Protein AF-A0A9X2JZD8-F1 (afdb_monomer)

Secondary structure (DSSP, 8-state):
-PPPPSS-HHHHHHHHHHHHHHHHHTTS-TTHHHHHHHHTT--HHHHHH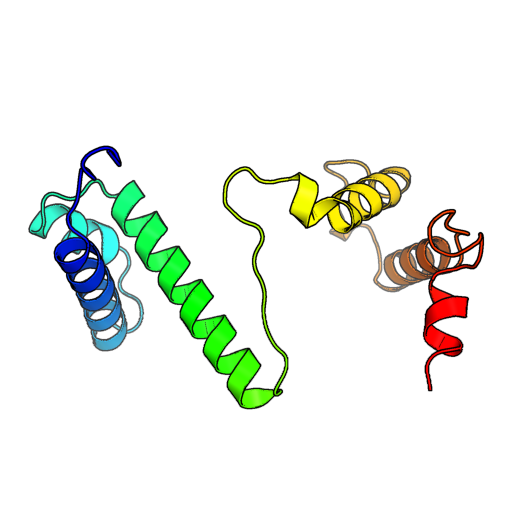HHHHHHHHHHHHHHHHHH------PPTT-GGGGHHHHHHHHHHTTTS-TT--GGGS-HHHHHHHHHHHHSS--GGGTT--HHHHHHT--

Foldseek 3Di:
DDD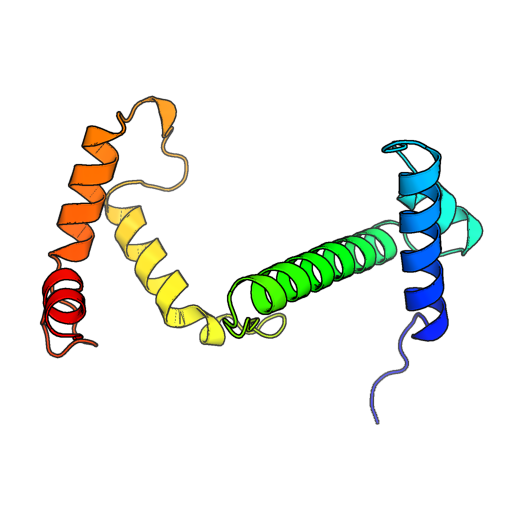DDPDDPVLLVVLLVQLVVVCVVPVHDDCSLVVSCVVSVHDSVVNVVSNVVVVVVVVQVVVCVVPVDDDDDDDPPRCVVVVVVVVLVVLVCVVQPPPRDCVPDDPVNVVVVVVVQQCAQDVVVVRGGVVVVVVPPD

Nearest PDB structures (foldseek):
  2rn7-assembly1_A  TM=6.924E-01  e=1.225E-03  Shigella flexneri
  6fqp-assembly1_A  TM=5.747E-01  e=9.104E-01  Homo sapiens
  5zjt-assembly1_B  TM=6.035E-01  e=1.588E+00  Drosophila melanogaster
  5zjs-assembly1_B  TM=5.618E-01  e=2.162E+00  Drosophila melanogaster
  2dmn-assembly1_A  TM=4.202E-01  e=2.447E+00  Homo sapiens

Structure (mmCIF, N/CA/C/O backbone):
data_AF-A0A9X2JZD8-F1
#
_entry.id   AF-A0A9X2JZD8-F1
#
loop_
_atom_site.group_PDB
_atom_site.id
_atom_site.type_symbol
_atom_site.label_atom_id
_atom_site.label_alt_id
_atom_site.label_comp_id
_atom_site.label_asym_id
_atom_site.label_entity_id
_atom_site.label_seq_id
_atom_site.pdbx_PDB_ins_code
_atom_site.Cartn_x
_atom_site.Cartn_y
_atom_site.Cartn_z
_atom_site.occupancy
_atom_site.B_iso_or_equiv
_atom_site.auth_seq_id
_atom_site.auth_comp_id
_atom_site.auth_asym_id
_atom_site.auth_atom_id
_atom_site.pdbx_PDB_model_num
ATOM 1 N N . MET A 1 1 ? -11.573 -18.021 26.806 1.00 43.22 1 MET A N 1
ATOM 2 C CA . MET A 1 1 ? -12.520 -16.888 26.890 1.00 43.22 1 MET A CA 1
ATOM 3 C C . MET A 1 1 ? -11.866 -15.662 26.265 1.00 43.22 1 MET A C 1
ATOM 5 O O . MET A 1 1 ? -10.750 -15.352 26.669 1.00 43.22 1 MET A O 1
ATOM 9 N N . PRO A 1 2 ? -12.465 -15.014 25.250 1.00 50.94 2 PRO A N 1
ATOM 10 C CA . PRO A 1 2 ? -11.922 -13.775 24.693 1.00 50.94 2 PRO A CA 1
ATOM 11 C C . PRO A 1 2 ? -11.925 -12.680 25.768 1.00 50.94 2 PRO A C 1
ATOM 13 O O . PRO A 1 2 ? -12.870 -12.578 26.547 1.00 50.94 2 PRO A O 1
ATOM 16 N N . ALA A 1 3 ? -10.858 -11.882 25.831 1.00 55.00 3 ALA A N 1
ATOM 17 C CA . ALA A 1 3 ? -10.756 -10.792 26.797 1.00 55.00 3 ALA A CA 1
ATOM 18 C C . ALA A 1 3 ? -11.901 -9.776 26.597 1.00 55.00 3 ALA A C 1
ATOM 20 O O . ALA A 1 3 ? -12.242 -9.471 25.446 1.00 55.00 3 ALA A O 1
ATOM 21 N N . PRO A 1 4 ? -12.482 -9.226 27.680 1.00 61.97 4 PRO A N 1
ATOM 22 C CA . PRO A 1 4 ? -13.534 -8.225 27.570 1.00 61.97 4 PRO A CA 1
ATOM 23 C C . PRO A 1 4 ? -12.999 -6.996 26.828 1.00 61.97 4 PRO A C 1
ATOM 25 O O . PRO A 1 4 ? -11.969 -6.419 27.187 1.00 61.97 4 PRO A O 1
ATOM 28 N N . ARG A 1 5 ? -13.678 -6.605 25.745 1.00 72.12 5 ARG A N 1
ATOM 29 C CA . ARG A 1 5 ? -13.317 -5.402 24.987 1.00 72.12 5 ARG A CA 1
ATOM 30 C C . ARG A 1 5 ? -13.673 -4.171 25.821 1.00 72.12 5 ARG A C 1
ATOM 32 O O . ARG A 1 5 ? -14.800 -4.055 26.283 1.00 72.12 5 ARG A O 1
ATOM 39 N N . LYS A 1 6 ? -12.735 -3.222 25.950 1.00 79.62 6 LYS A N 1
ATOM 40 C CA . LYS A 1 6 ? -12.931 -1.950 26.681 1.00 79.62 6 LYS A CA 1
ATOM 41 C C . LYS A 1 6 ? -14.141 -1.139 26.189 1.00 79.62 6 LYS A C 1
ATOM 43 O O . LYS A 1 6 ? -14.728 -0.403 26.971 1.00 79.62 6 LYS A O 1
ATOM 48 N N . TYR A 1 7 ? -14.499 -1.268 24.910 1.00 86.38 7 TYR A N 1
ATOM 49 C CA . TYR A 1 7 ? -15.665 -0.618 24.313 1.00 86.38 7 TYR A CA 1
ATOM 50 C C . TYR A 1 7 ? -16.564 -1.666 23.634 1.00 86.38 7 TYR A C 1
ATOM 52 O O . TYR A 1 7 ? -16.040 -2.472 22.852 1.00 86.38 7 TYR A O 1
ATOM 60 N N . PRO A 1 8 ? -17.887 -1.659 23.892 1.00 90.19 8 PRO A N 1
ATOM 61 C CA . PRO A 1 8 ? -18.855 -2.487 23.172 1.00 90.19 8 PRO A CA 1
ATOM 62 C C . PRO A 1 8 ? -18.865 -2.195 21.665 1.00 90.19 8 PRO A C 1
ATOM 64 O O . PRO A 1 8 ? -18.561 -1.080 21.236 1.00 90.19 8 PRO A O 1
ATOM 67 N N . GLN A 1 9 ? -19.237 -3.189 20.853 1.00 86.19 9 GLN A N 1
ATOM 68 C CA . GLN A 1 9 ? -19.291 -3.037 19.394 1.00 86.19 9 GLN A CA 1
ATOM 69 C C . GLN A 1 9 ? -20.339 -2.002 18.958 1.00 86.19 9 GLN A C 1
ATOM 71 O O . GLN A 1 9 ? -20.026 -1.135 18.147 1.00 86.19 9 GLN A O 1
ATOM 76 N N . GLU A 1 10 ? -21.517 -2.018 19.578 1.00 90.00 10 GLU A N 1
ATOM 77 C CA . GLU A 1 10 ? -22.594 -1.051 19.324 1.00 90.00 10 GLU A CA 1
ATOM 78 C C . GLU A 1 10 ? -22.140 0.396 19.561 1.00 90.00 10 GLU A C 1
ATOM 80 O O . GLU A 1 10 ? -22.426 1.294 18.768 1.00 90.00 10 GLU A O 1
ATOM 85 N N . LEU A 1 11 ? -21.359 0.629 20.625 1.00 91.56 11 LEU A N 1
ATOM 86 C CA . LEU A 1 11 ? -20.799 1.948 20.923 1.00 91.56 11 LEU A CA 1
ATOM 87 C C . LEU A 1 11 ? -19.830 2.398 19.826 1.00 91.56 11 LEU A C 1
ATOM 89 O O . LEU A 1 11 ? -19.853 3.560 19.423 1.00 91.56 11 LEU A O 1
ATOM 93 N N . ARG A 1 12 ? -18.983 1.487 19.335 1.00 91.62 12 ARG A N 1
ATOM 94 C CA . ARG A 1 12 ? -18.053 1.770 18.237 1.00 91.62 12 ARG A CA 1
ATOM 95 C C . ARG A 1 12 ? -18.805 2.131 16.956 1.00 91.62 12 ARG A C 1
ATOM 97 O O . ARG A 1 12 ? -18.466 3.136 16.338 1.00 91.62 12 ARG A O 1
ATOM 104 N N . GLU A 1 13 ? -19.798 1.337 16.570 1.00 90.50 13 GLU A N 1
ATOM 105 C CA . GLU A 1 13 ? -20.596 1.561 15.356 1.00 90.50 13 GLU A CA 1
ATOM 106 C C . GLU A 1 13 ? -21.344 2.896 15.424 1.00 90.50 13 GLU A C 1
ATOM 108 O O . GLU A 1 13 ? -21.243 3.715 14.507 1.00 90.50 13 GLU A O 1
ATOM 113 N N . ARG A 1 14 ? -21.991 3.178 16.561 1.00 93.00 14 ARG A N 1
ATOM 114 C CA . ARG A 1 14 ? -22.658 4.459 16.815 1.00 93.00 14 ARG A CA 1
ATOM 115 C C . ARG A 1 14 ? -21.689 5.640 16.750 1.00 93.00 14 ARG A C 1
ATOM 117 O O . ARG A 1 14 ? -21.998 6.645 16.114 1.00 93.00 14 ARG A O 1
ATOM 124 N N . ALA A 1 15 ? -20.524 5.536 17.391 1.00 93.06 15 ALA A N 1
ATOM 125 C CA . ALA A 1 15 ? -19.541 6.617 17.415 1.00 93.06 15 ALA A CA 1
ATOM 126 C C . ALA A 1 15 ? -18.996 6.929 16.014 1.00 93.06 15 ALA A C 1
ATOM 128 O O . ALA A 1 15 ? -18.856 8.095 15.650 1.00 93.06 15 ALA A O 1
ATOM 129 N N . VAL A 1 16 ? -18.720 5.894 15.215 1.00 92.38 16 VAL A N 1
ATOM 130 C CA . VAL A 1 16 ? -18.285 6.045 13.821 1.00 92.38 16 VAL A CA 1
ATOM 131 C C . VAL A 1 16 ? -19.370 6.737 12.993 1.00 92.38 16 VAL A C 1
ATOM 133 O O . VAL A 1 16 ? -19.070 7.718 12.312 1.00 92.38 16 VAL A O 1
ATOM 136 N N . ARG A 1 17 ? -20.630 6.298 13.108 1.00 91.62 17 ARG A N 1
ATOM 137 C CA . ARG A 1 17 ? -21.769 6.904 12.405 1.00 91.62 17 ARG A CA 1
ATOM 138 C C . ARG A 1 17 ? -21.939 8.391 12.731 1.00 91.62 17 ARG A C 1
ATOM 140 O O . ARG A 1 17 ? -22.026 9.197 11.812 1.00 91.62 17 ARG A O 1
ATOM 147 N N . MET A 1 18 ? -21.885 8.767 14.012 1.00 92.31 18 MET A N 1
ATOM 148 C CA . MET A 1 18 ? -21.982 10.175 14.430 1.00 92.31 18 MET A CA 1
ATOM 149 C C . MET A 1 18 ? -20.881 11.050 13.811 1.00 92.31 18 MET A C 1
ATOM 151 O O . MET A 1 18 ? -21.130 12.199 13.456 1.00 92.31 18 MET A O 1
ATOM 155 N N . VAL A 1 19 ? -19.656 10.529 13.665 1.00 90.31 19 VAL A N 1
ATOM 156 C CA . VAL A 1 19 ? -18.563 11.281 13.026 1.00 90.31 19 VAL A CA 1
ATOM 157 C C . VAL A 1 19 ? -18.840 11.513 11.539 1.00 90.31 19 VAL A C 1
ATOM 159 O O . VAL A 1 19 ? -18.568 12.610 11.049 1.00 90.31 19 VAL A O 1
ATOM 162 N N . PHE A 1 20 ? -19.365 10.512 10.827 1.00 89.12 20 PHE A N 1
ATOM 163 C CA . PHE A 1 20 ? -19.726 10.657 9.415 1.00 89.12 20 PHE A CA 1
ATOM 164 C C . PHE A 1 20 ? -20.881 11.643 9.215 1.00 89.12 20 PHE A C 1
ATOM 166 O O . PHE A 1 20 ? -20.741 12.548 8.399 1.00 89.12 20 PHE A O 1
ATOM 173 N N . GLU A 1 21 ? -21.941 11.554 10.023 1.00 89.31 21 GLU A N 1
ATOM 174 C CA . GLU A 1 21 ? -23.082 12.483 9.971 1.00 89.31 21 GLU A CA 1
ATOM 175 C C . GLU A 1 21 ? -22.638 13.941 10.189 1.00 89.31 21 GLU A C 1
ATOM 177 O O . GLU A 1 21 ? -22.995 14.831 9.418 1.00 89.31 21 GLU A O 1
ATOM 182 N N . ILE A 1 22 ? -21.780 14.198 11.186 1.00 86.31 22 ILE A N 1
ATOM 183 C CA . ILE A 1 22 ? -21.239 15.547 11.434 1.00 86.31 22 ILE A CA 1
ATOM 184 C C . ILE A 1 22 ? -20.411 16.043 10.241 1.00 86.31 22 ILE A C 1
ATOM 186 O O . ILE A 1 22 ? -20.467 17.224 9.891 1.00 86.31 22 ILE A O 1
ATOM 190 N N . ARG A 1 23 ? -19.607 15.168 9.627 1.00 86.94 23 ARG A N 1
ATOM 191 C CA . ARG A 1 23 ? -18.762 15.533 8.481 1.00 86.94 23 ARG A CA 1
ATOM 192 C C . ARG A 1 23 ? -19.578 15.860 7.238 1.00 86.94 23 ARG A C 1
ATOM 194 O O . ARG A 1 23 ? -19.197 16.794 6.538 1.00 86.94 23 ARG A O 1
ATOM 201 N N . GLU A 1 24 ? -20.662 15.129 7.005 1.00 83.44 24 GLU A N 1
ATOM 202 C CA . GLU A 1 24 ? -21.595 15.339 5.897 1.00 83.44 24 GLU A CA 1
ATOM 203 C C . GLU A 1 24 ? -22.351 16.664 6.051 1.00 83.44 24 GLU A C 1
ATOM 205 O O . GLU A 1 24 ? -22.335 17.491 5.145 1.00 83.44 24 GLU A O 1
ATOM 210 N N . GLN A 1 25 ? -22.900 16.932 7.240 1.00 81.88 25 GLN A N 1
ATOM 211 C CA . GLN A 1 25 ? -23.628 18.176 7.529 1.00 81.88 25 GLN A CA 1
ATOM 212 C C . GLN A 1 25 ? -22.744 19.429 7.476 1.00 81.88 25 GLN A C 1
ATOM 214 O O . GLN A 1 25 ? -23.229 20.518 7.184 1.00 81.88 25 GLN A O 1
ATOM 219 N N . SER A 1 26 ? -21.451 19.288 7.782 1.00 74.44 26 SER A N 1
ATOM 220 C CA . SER A 1 26 ? -20.535 20.426 7.938 1.00 74.44 26 SER A CA 1
ATOM 221 C C . SER A 1 26 ? -19.531 20.582 6.790 1.00 74.44 26 SER A C 1
ATOM 223 O O . SER A 1 26 ? -18.652 21.435 6.884 1.00 74.44 26 SER A O 1
ATOM 225 N N . GLY A 1 27 ? -19.585 19.736 5.754 1.00 63.19 27 GLY A N 1
ATOM 226 C CA . GLY A 1 27 ? -18.671 19.812 4.609 1.00 63.19 27 GLY A CA 1
ATOM 227 C C . GLY A 1 27 ? -17.188 19.647 4.965 1.00 63.19 27 GLY A C 1
ATOM 228 O O . GLY A 1 27 ? -16.356 20.289 4.336 1.00 63.19 27 GLY A O 1
ATOM 229 N N . HIS A 1 28 ? -16.865 18.777 5.942 1.00 58.69 28 HIS A N 1
ATOM 230 C CA . HIS A 1 28 ? -15.517 18.516 6.499 1.00 58.69 28 HIS A CA 1
ATOM 231 C C . HIS A 1 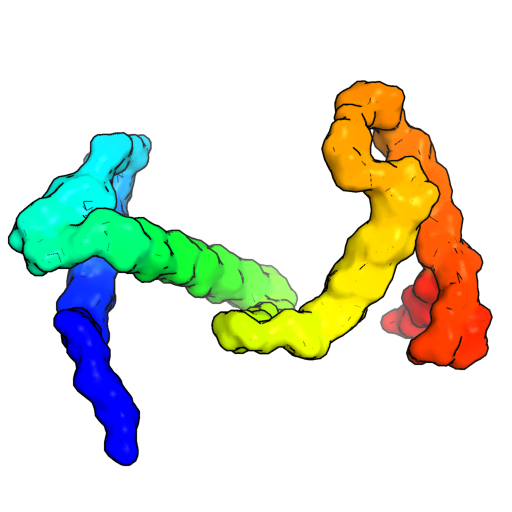28 ? -15.128 19.340 7.752 1.00 58.69 28 HIS A C 1
ATOM 233 O O . HIS A 1 28 ? -14.089 19.994 7.789 1.00 58.69 28 HIS A O 1
ATOM 239 N N . ALA A 1 29 ? -15.913 19.257 8.836 1.00 61.53 29 ALA A N 1
ATOM 240 C CA . ALA A 1 29 ? -15.576 19.918 10.105 1.00 61.53 29 ALA A CA 1
ATOM 241 C C . ALA A 1 29 ? -14.266 19.379 10.736 1.00 61.53 29 ALA A C 1
ATOM 243 O O . ALA A 1 29 ? -14.226 18.218 11.187 1.00 61.53 29 ALA A O 1
ATOM 244 N N . PRO A 1 30 ? -13.211 20.210 10.876 1.00 66.56 30 PRO A N 1
ATOM 245 C CA . PRO A 1 30 ? -12.073 19.874 11.718 1.00 66.56 30 PRO A CA 1
ATOM 246 C C . PRO A 1 30 ? -12.574 19.665 13.153 1.00 66.56 30 PRO A C 1
ATOM 248 O O . PRO A 1 30 ? -13.289 20.494 13.706 1.00 66.56 30 PRO A O 1
ATOM 251 N N . GLY A 1 31 ? -12.227 18.533 13.768 1.00 81.00 31 GLY A N 1
ATOM 252 C CA . GLY A 1 31 ? -12.596 18.254 15.160 1.00 81.00 31 GLY A CA 1
ATOM 253 C C . GLY A 1 31 ? -13.872 17.433 15.377 1.00 81.00 31 GLY A C 1
ATOM 254 O O . GLY A 1 31 ? -14.173 17.141 16.532 1.00 81.00 31 GLY A O 1
ATOM 255 N N . ALA A 1 32 ? -14.559 16.953 14.328 1.00 85.94 32 ALA A N 1
ATOM 256 C CA . ALA A 1 32 ? -15.701 16.030 14.470 1.00 85.94 32 ALA A CA 1
ATOM 257 C C . ALA A 1 32 ? -15.372 14.814 15.366 1.00 85.94 32 ALA A C 1
ATOM 259 O O . ALA A 1 32 ? -16.104 14.498 16.301 1.00 85.94 32 ALA A O 1
ATOM 260 N N . ILE A 1 33 ? -14.199 14.202 15.158 1.00 88.75 33 ILE A N 1
ATOM 261 C CA . ILE A 1 33 ? -13.693 13.098 15.992 1.00 88.75 33 ILE A CA 1
ATOM 262 C C . ILE A 1 33 ? -13.494 13.540 17.447 1.00 88.75 33 ILE A C 1
ATOM 264 O O . ILE A 1 33 ? -13.830 12.795 18.358 1.00 88.75 33 ILE A O 1
ATOM 268 N N . ALA A 1 34 ? -12.944 14.735 17.686 1.00 88.88 34 ALA A N 1
ATOM 269 C CA . ALA A 1 34 ? -12.692 15.220 19.044 1.00 88.88 34 ALA A CA 1
ATOM 270 C C . ALA A 1 34 ? -14.005 15.477 19.799 1.00 88.88 34 ALA A C 1
ATOM 272 O O . ALA A 1 34 ? -14.133 15.077 20.954 1.00 88.88 34 ALA A O 1
ATOM 273 N N . ARG A 1 35 ? -14.997 16.061 19.117 1.00 88.69 35 ARG A N 1
ATOM 274 C CA . ARG A 1 35 ? -16.327 16.330 19.670 1.00 88.69 35 ARG A CA 1
ATOM 275 C C . ARG A 1 35 ? -17.064 15.043 20.037 1.00 88.69 35 ARG A C 1
ATOM 277 O O . ARG A 1 35 ? -17.534 14.921 21.163 1.00 88.69 35 ARG A O 1
ATOM 284 N N . VAL A 1 36 ? -17.110 14.063 19.132 1.00 90.94 36 VAL A N 1
ATOM 285 C CA . VAL A 1 36 ? -17.771 12.772 19.401 1.00 90.94 36 VAL A CA 1
ATOM 286 C C . VAL A 1 36 ? -17.024 11.974 20.475 1.00 90.94 36 VAL A C 1
ATOM 288 O O . VAL A 1 36 ? -17.654 11.386 21.351 1.00 90.94 36 VAL A O 1
ATOM 291 N N . ALA A 1 37 ? -15.686 11.991 20.461 1.00 92.31 37 ALA A N 1
ATOM 292 C CA . ALA A 1 37 ? -14.871 11.349 21.493 1.00 92.31 37 ALA A CA 1
ATOM 293 C C . ALA A 1 37 ? -15.183 11.905 22.891 1.00 92.31 37 ALA A C 1
ATOM 295 O O . ALA A 1 37 ? -15.385 11.130 23.823 1.00 92.31 37 ALA A O 1
ATOM 296 N N . GLN A 1 38 ? -15.285 13.232 23.021 1.00 91.94 38 GLN A N 1
ATOM 297 C CA . GLN A 1 38 ? -15.649 13.886 24.277 1.00 91.94 38 GLN A CA 1
ATOM 298 C C . GLN A 1 38 ? -17.084 13.545 24.705 1.00 91.94 38 GLN A C 1
ATOM 300 O O . GLN A 1 38 ? -17.301 13.196 25.861 1.00 91.94 38 GLN A O 1
ATOM 305 N N . GLN A 1 39 ? -18.048 13.598 23.779 1.00 91.62 39 GLN A N 1
ATOM 306 C CA . GLN A 1 39 ? -19.461 13.313 24.063 1.00 91.62 39 GLN A CA 1
ATOM 307 C C . GLN A 1 39 ? -19.705 11.882 24.553 1.00 91.62 39 GLN A C 1
ATOM 309 O O . GLN A 1 39 ? -20.556 11.669 25.411 1.00 91.62 39 GLN A O 1
ATOM 314 N N . LEU A 1 40 ? -18.979 10.904 24.007 1.00 91.62 40 LEU A N 1
ATOM 315 C CA . LEU A 1 40 ? -19.165 9.486 24.328 1.00 91.62 40 LEU A CA 1
ATOM 316 C C . LEU A 1 40 ? -18.143 8.951 25.346 1.00 91.62 40 LEU A C 1
ATOM 318 O O . LEU A 1 40 ? -18.147 7.757 25.637 1.00 91.62 40 LEU A O 1
ATOM 322 N N . GLY A 1 41 ? -17.247 9.799 25.866 1.00 91.56 41 GLY A N 1
ATOM 323 C CA . GLY A 1 41 ? -16.195 9.387 26.804 1.00 91.56 41 GLY A CA 1
ATOM 324 C C . GLY A 1 41 ? -15.177 8.407 26.205 1.00 91.56 41 GLY A C 1
ATOM 325 O O . GLY A 1 41 ? -14.605 7.579 26.914 1.00 91.56 41 GLY A O 1
ATOM 326 N N . ILE A 1 42 ? -14.957 8.462 24.889 1.00 93.06 42 ILE A N 1
ATOM 327 C CA . ILE A 1 42 ? -14.080 7.544 24.155 1.00 93.06 42 ILE A CA 1
ATOM 328 C C . ILE A 1 42 ? -12.715 8.199 23.970 1.00 93.06 42 ILE A C 1
ATOM 330 O O . ILE A 1 42 ? -12.607 9.369 23.612 1.00 93.06 42 ILE A O 1
ATOM 334 N N . HIS A 1 43 ? -11.639 7.433 24.153 1.00 93.00 43 HIS A N 1
ATOM 335 C CA . HIS A 1 43 ? -10.298 7.932 23.851 1.00 93.00 43 HIS A CA 1
ATOM 336 C C . HIS A 1 43 ? -10.193 8.359 22.376 1.00 93.00 43 HIS A C 1
ATOM 338 O O . HIS A 1 43 ? -10.443 7.554 21.475 1.00 93.00 43 HIS A O 1
ATOM 344 N N . ARG A 1 44 ? -9.763 9.601 22.122 1.00 90.19 44 ARG A N 1
ATOM 345 C CA . ARG A 1 44 ? -9.722 10.208 20.778 1.00 90.19 44 ARG A CA 1
ATOM 346 C C . ARG A 1 44 ? -9.024 9.330 19.740 1.00 90.19 44 ARG A C 1
ATOM 348 O O . ARG A 1 44 ? -9.530 9.168 18.634 1.00 90.19 44 ARG A O 1
ATOM 355 N N . GLU A 1 45 ? -7.893 8.732 20.106 1.00 90.19 45 GLU A N 1
ATOM 356 C CA . GLU A 1 45 ? -7.116 7.901 19.178 1.00 90.19 45 GLU A CA 1
ATOM 357 C C . GLU A 1 45 ? -7.812 6.572 18.844 1.00 90.19 45 GLU A C 1
ATOM 359 O O . GLU A 1 45 ? -7.664 6.052 17.739 1.00 90.19 45 GLU A O 1
ATOM 364 N N . ALA A 1 46 ? -8.634 6.048 19.762 1.00 89.75 46 ALA A N 1
ATOM 365 C CA . ALA A 1 46 ? -9.437 4.858 19.495 1.00 89.75 46 ALA A CA 1
ATOM 366 C C . ALA A 1 46 ? -10.519 5.172 18.455 1.00 89.75 46 ALA A C 1
ATOM 368 O O . ALA A 1 46 ? -10.615 4.472 17.448 1.00 89.75 46 ALA A O 1
ATOM 369 N N . LEU A 1 47 ? -11.257 6.274 18.641 1.00 91.12 47 LEU A N 1
ATOM 370 C CA . LEU A 1 47 ? -12.271 6.708 1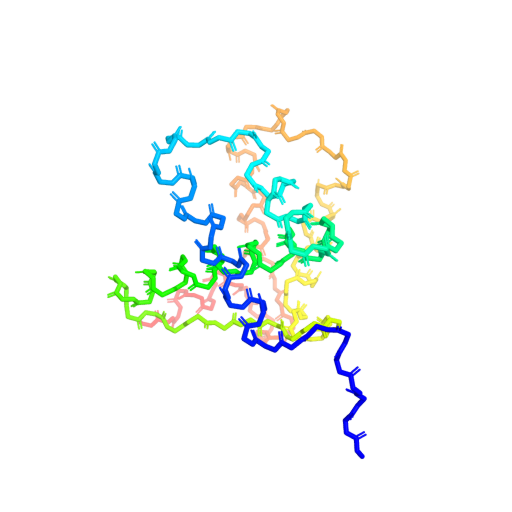7.679 1.00 91.12 47 LEU A CA 1
ATOM 371 C C . LEU A 1 47 ? -11.654 7.050 16.317 1.00 91.12 47 LEU A C 1
ATOM 373 O O . LEU A 1 47 ? -12.189 6.658 15.284 1.00 91.12 47 LEU A O 1
ATOM 377 N N . ARG A 1 48 ? -10.492 7.713 16.305 1.00 89.62 48 ARG A N 1
ATOM 378 C CA . ARG A 1 48 ? -9.742 7.996 15.075 1.00 89.62 48 ARG A CA 1
ATOM 379 C C . ARG A 1 48 ? -9.400 6.721 14.302 1.00 89.62 48 ARG A C 1
ATOM 381 O O . ARG A 1 48 ? -9.589 6.683 13.091 1.00 89.62 48 ARG A O 1
ATOM 388 N N . SER A 1 49 ? -8.916 5.689 14.992 1.00 89.00 49 SER A N 1
ATOM 389 C CA . SER A 1 49 ? -8.612 4.391 14.382 1.00 89.00 49 SER A CA 1
ATOM 390 C C . SER A 1 49 ? -9.862 3.733 13.785 1.00 89.00 49 SER A C 1
ATOM 392 O O . SER A 1 49 ? -9.824 3.239 12.661 1.00 89.00 49 SER A O 1
ATOM 394 N N . TRP A 1 50 ? -10.999 3.785 14.487 1.00 92.00 50 TRP A N 1
ATOM 395 C CA . TRP A 1 50 ? -12.251 3.197 13.998 1.00 92.00 50 TRP A CA 1
ATOM 396 C C . TRP A 1 50 ? -12.821 3.917 12.781 1.00 92.00 50 TRP A C 1
ATOM 398 O O . TRP A 1 50 ? -13.242 3.247 11.844 1.00 92.00 50 TRP A O 1
ATOM 408 N N . VAL A 1 51 ? -12.813 5.252 12.784 1.00 89.12 51 VAL A N 1
ATOM 409 C CA . VAL A 1 51 ? -13.272 6.061 11.645 1.00 89.12 51 VAL A CA 1
ATOM 410 C C . VAL A 1 51 ? -12.390 5.800 10.431 1.00 89.12 51 VAL A C 1
ATOM 412 O O . VAL A 1 51 ? -12.911 5.541 9.354 1.00 89.12 51 VAL A O 1
ATOM 415 N N . ARG A 1 52 ? -11.063 5.762 10.614 1.00 85.94 52 ARG A N 1
ATOM 416 C CA . ARG A 1 52 ? -10.127 5.443 9.530 1.00 85.94 52 ARG A CA 1
ATOM 417 C C . ARG A 1 52 ? -10.369 4.052 8.949 1.00 85.94 52 ARG A C 1
ATOM 419 O O . ARG A 1 52 ? -10.301 3.883 7.739 1.00 85.94 52 ARG A O 1
ATOM 426 N N . GLN A 1 53 ? -10.651 3.063 9.797 1.00 85.44 53 GLN A N 1
ATOM 427 C CA . GLN A 1 53 ? -10.994 1.725 9.323 1.00 85.44 53 GLN A CA 1
ATOM 428 C C . GLN A 1 53 ? -12.303 1.736 8.526 1.00 85.44 53 GLN A C 1
ATOM 430 O O . GLN A 1 53 ? -12.355 1.136 7.466 1.00 85.44 53 GLN A O 1
ATOM 435 N N . ALA A 1 54 ? -13.326 2.458 8.985 1.00 86.75 54 ALA A N 1
ATOM 436 C CA . ALA A 1 54 ? -14.600 2.545 8.276 1.00 86.75 54 ALA A CA 1
ATOM 437 C C . ALA A 1 54 ? -14.490 3.277 6.925 1.00 86.75 54 ALA A C 1
ATOM 439 O O . ALA A 1 54 ? -15.138 2.875 5.965 1.00 86.75 54 ALA A O 1
ATOM 440 N N . GLU A 1 55 ? -13.657 4.319 6.829 1.00 84.44 55 GLU A N 1
ATOM 441 C CA . GLU A 1 55 ? -13.338 4.988 5.555 1.00 84.44 55 GLU A CA 1
ATOM 442 C C . GLU A 1 55 ? -12.669 4.025 4.571 1.00 84.44 55 GLU A C 1
ATOM 444 O O . GLU A 1 55 ? -13.038 3.971 3.400 1.00 84.44 55 GLU A O 1
ATOM 449 N N . VAL A 1 56 ? -11.701 3.252 5.068 1.00 83.06 56 VAL A N 1
ATOM 450 C CA . VAL A 1 56 ? -11.036 2.194 4.311 1.00 83.06 56 VAL A CA 1
ATOM 451 C C . VAL A 1 56 ? -12.088 1.188 3.831 1.00 83.06 56 VAL A C 1
ATOM 453 O O . VAL A 1 56 ? -12.269 1.042 2.625 1.00 83.06 56 VAL A O 1
ATOM 456 N N . ASP A 1 57 ? -12.855 0.581 4.738 1.00 84.38 57 ASP A N 1
ATOM 457 C CA . ASP A 1 57 ? -13.878 -0.427 4.424 1.00 84.38 57 ASP A CA 1
ATOM 458 C C . ASP A 1 57 ? -14.907 0.079 3.390 1.00 84.38 57 ASP A C 1
ATOM 460 O O . ASP A 1 57 ? -15.281 -0.659 2.476 1.00 84.38 57 ASP A O 1
ATOM 464 N N . ALA A 1 58 ? -15.325 1.347 3.485 1.00 82.00 58 ALA A N 1
ATOM 465 C CA . ALA A 1 58 ? -16.220 1.978 2.516 1.00 82.00 58 ALA A CA 1
ATOM 466 C C . ALA A 1 58 ? -15.577 2.112 1.126 1.00 82.00 58 ALA A C 1
ATOM 468 O O . ALA A 1 58 ? -16.200 1.759 0.125 1.00 82.00 58 ALA A O 1
ATOM 469 N N . GLY A 1 59 ? -14.322 2.567 1.052 1.00 80.06 59 GLY A N 1
ATOM 470 C CA . GLY A 1 59 ? -13.592 2.686 -0.212 1.00 80.06 59 GLY A CA 1
ATOM 471 C C . GLY A 1 59 ? -13.400 1.342 -0.919 1.00 80.06 59 GLY A C 1
ATOM 472 O O . GLY A 1 59 ? -13.534 1.258 -2.139 1.00 80.06 59 GLY A O 1
ATOM 473 N N . HIS A 1 60 ? -13.150 0.269 -0.166 1.00 80.06 60 HIS A N 1
ATOM 474 C CA . HIS A 1 60 ? -13.015 -1.068 -0.751 1.00 80.06 60 HIS A CA 1
ATOM 475 C C . HIS A 1 60 ? -14.327 -1.622 -1.277 1.00 80.06 60 HIS A C 1
ATOM 477 O O . HIS A 1 60 ? -14.322 -2.269 -2.323 1.00 80.06 60 HIS A O 1
ATOM 483 N N . ARG A 1 61 ? -15.443 -1.340 -0.596 1.00 76.38 61 ARG A N 1
ATOM 484 C CA . ARG A 1 61 ? -16.767 -1.714 -1.092 1.00 76.38 61 ARG A CA 1
ATOM 485 C C . ARG A 1 61 ? -17.050 -1.045 -2.437 1.00 76.38 61 ARG A C 1
ATOM 487 O O . ARG A 1 61 ? -17.366 -1.750 -3.386 1.00 76.38 61 ARG A O 1
ATOM 494 N N . LEU A 1 62 ? -16.813 0.264 -2.545 1.00 82.81 62 LEU A N 1
ATOM 495 C CA . LEU A 1 62 ? -16.984 1.003 -3.802 1.00 82.81 62 LEU A CA 1
ATOM 496 C C . LEU A 1 62 ? -16.090 0.461 -4.926 1.00 82.81 62 LEU A C 1
ATOM 498 O O . LEU A 1 62 ? -16.547 0.300 -6.054 1.00 82.81 62 LEU A O 1
ATOM 502 N N . LEU A 1 63 ? -14.824 0.148 -4.626 1.00 84.75 63 LEU A N 1
ATOM 503 C CA . LEU A 1 63 ? -13.908 -0.431 -5.612 1.00 84.75 63 LEU A CA 1
ATOM 504 C C . LEU A 1 63 ? -14.391 -1.806 -6.094 1.00 84.75 63 LEU A C 1
ATOM 506 O O . LEU A 1 63 ? -14.389 -2.068 -7.296 1.00 84.75 63 LEU A O 1
ATOM 510 N N . THR A 1 64 ? -14.813 -2.665 -5.165 1.00 86.69 64 THR A N 1
ATOM 511 C CA . THR A 1 64 ? -15.310 -4.015 -5.469 1.00 86.69 64 THR A CA 1
ATOM 512 C C . THR A 1 64 ? -16.584 -3.937 -6.308 1.00 86.69 64 THR A C 1
ATOM 514 O O . THR A 1 64 ? -16.683 -4.607 -7.326 1.00 86.69 64 THR A O 1
ATOM 517 N N . GLU A 1 65 ? -17.532 -3.073 -5.940 1.00 86.56 65 GLU A N 1
ATOM 518 C CA . GLU A 1 65 ? -18.781 -2.863 -6.685 1.00 86.56 65 GLU A CA 1
ATOM 519 C C . GLU A 1 65 ? -18.529 -2.332 -8.102 1.00 86.56 65 GLU A C 1
ATOM 521 O O . GLU A 1 65 ? -19.167 -2.781 -9.051 1.00 86.56 65 GLU A O 1
ATOM 526 N N . ALA A 1 66 ? -17.578 -1.407 -8.265 1.00 89.50 66 ALA A N 1
ATOM 527 C CA . ALA A 1 66 ? -17.285 -0.803 -9.561 1.00 89.50 66 ALA A CA 1
ATOM 528 C C . ALA A 1 66 ? -16.458 -1.703 -10.495 1.00 89.50 66 ALA A C 1
ATOM 530 O O . ALA A 1 66 ? -16.557 -1.563 -11.711 1.00 89.50 66 ALA A O 1
ATOM 531 N N . THR A 1 67 ? -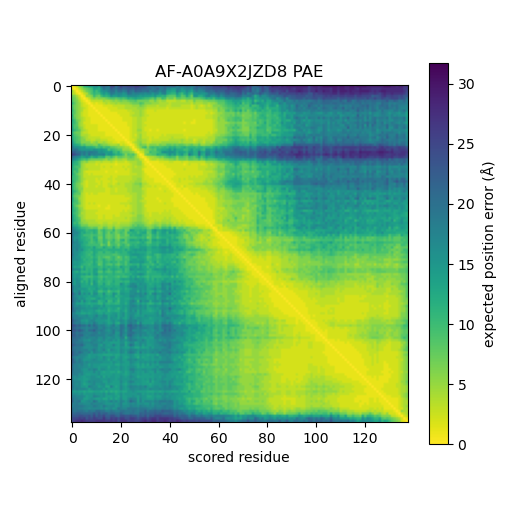15.616 -2.592 -9.955 1.00 91.38 67 THR A N 1
ATOM 532 C CA . THR A 1 67 ? -14.648 -3.374 -10.754 1.00 91.38 67 THR A CA 1
ATOM 533 C C . THR A 1 67 ? -14.880 -4.883 -10.726 1.00 91.38 67 THR A C 1
ATOM 535 O O . THR A 1 67 ? -14.304 -5.597 -11.543 1.00 91.38 67 T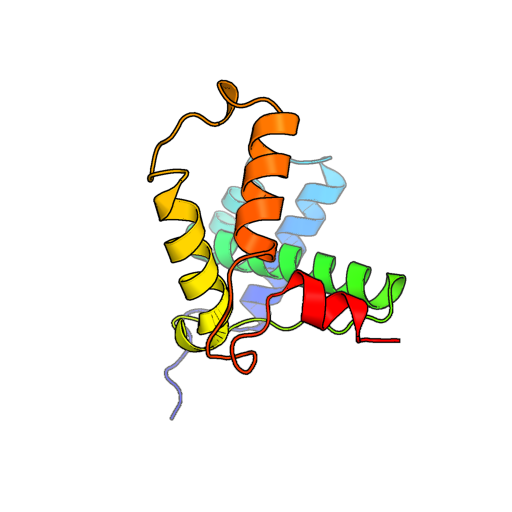HR A O 1
ATOM 538 N N . GLY A 1 68 ? -15.685 -5.387 -9.788 1.00 89.50 68 GLY A N 1
ATOM 539 C CA . GLY A 1 68 ? -15.836 -6.817 -9.509 1.00 89.50 68 GLY A CA 1
ATOM 540 C C . GLY A 1 68 ? -14.600 -7.468 -8.875 1.00 89.50 68 GLY A C 1
ATOM 541 O O . GLY A 1 68 ? -14.567 -8.686 -8.733 1.00 89.50 68 GLY A O 1
ATOM 542 N N . VAL A 1 69 ? -13.570 -6.690 -8.520 1.00 89.44 69 VAL A N 1
ATOM 543 C CA . VAL A 1 69 ? -12.319 -7.210 -7.953 1.00 89.44 69 VAL A CA 1
ATOM 544 C C . VAL A 1 69 ? -12.455 -7.380 -6.445 1.00 89.44 69 VAL A C 1
ATOM 546 O O . VAL A 1 69 ? -12.671 -6.404 -5.726 1.00 89.44 69 VAL A O 1
ATOM 549 N N . ASP A 1 70 ? -12.243 -8.601 -5.957 1.00 85.31 70 ASP A N 1
ATOM 550 C CA . ASP A 1 70 ? -12.202 -8.882 -4.524 1.00 85.31 70 ASP A CA 1
ATOM 551 C C . ASP A 1 70 ? -11.015 -8.184 -3.845 1.00 85.31 70 ASP A C 1
ATOM 553 O O . ASP A 1 70 ? -9.859 -8.303 -4.268 1.00 85.31 70 ASP A O 1
ATOM 557 N N . VAL A 1 71 ? -11.285 -7.491 -2.736 1.00 84.62 71 VAL A N 1
ATOM 558 C CA . VAL A 1 71 ? -10.251 -6.816 -1.946 1.00 84.62 71 VAL A CA 1
ATOM 559 C C . VAL A 1 71 ? -9.991 -7.546 -0.631 1.00 84.62 71 VAL A C 1
ATOM 561 O O . VAL A 1 71 ? -10.893 -7.767 0.174 1.00 84.62 71 VAL A O 1
ATOM 564 N N . PHE A 1 72 ? -8.718 -7.853 -0.372 1.00 84.00 72 PHE A N 1
ATOM 565 C CA . PHE A 1 72 ? -8.262 -8.540 0.836 1.00 84.00 72 PHE A CA 1
ATOM 566 C C . PHE A 1 72 ? -7.292 -7.683 1.655 1.00 84.00 72 PHE A C 1
ATOM 568 O O . PHE A 1 72 ? -6.478 -6.933 1.112 1.00 84.00 72 PHE A O 1
ATOM 575 N N . PHE A 1 73 ? -7.311 -7.868 2.978 1.00 83.75 73 PHE A N 1
ATOM 576 C CA . PHE A 1 73 ? -6.371 -7.233 3.899 1.00 83.75 73 PHE A CA 1
ATOM 577 C C . PHE A 1 73 ? -5.539 -8.242 4.670 1.00 83.75 73 PHE A C 1
ATOM 579 O O . PHE A 1 73 ? -6.026 -9.283 5.106 1.00 83.75 73 PHE A O 1
ATOM 586 N N . ALA A 1 74 ? -4.291 -7.864 4.934 1.00 86.75 74 ALA A N 1
ATOM 587 C CA . ALA A 1 74 ? -3.487 -8.549 5.930 1.00 86.75 74 ALA A CA 1
ATOM 588 C C . ALA A 1 74 ? -4.055 -8.291 7.334 1.00 86.75 74 ALA A C 1
ATOM 590 O O . ALA A 1 74 ? -4.385 -7.157 7.692 1.00 86.75 74 ALA A O 1
ATOM 591 N N . ALA A 1 75 ? -4.119 -9.341 8.144 1.00 82.81 75 ALA A N 1
ATOM 592 C CA . ALA A 1 75 ? -4.501 -9.276 9.537 1.00 82.81 75 ALA A CA 1
ATOM 593 C C . ALA A 1 75 ? -3.533 -8.377 10.334 1.00 82.81 75 ALA A C 1
ATOM 595 O O . ALA A 1 75 ? -2.332 -8.296 10.033 1.00 82.81 75 ALA A O 1
ATOM 596 N N . PRO A 1 76 ? -4.021 -7.710 11.396 1.00 80.31 76 PRO A N 1
ATOM 597 C CA . PRO A 1 76 ? -3.173 -6.893 12.251 1.00 80.31 76 PRO A CA 1
ATOM 598 C C . PRO A 1 76 ? -1.965 -7.677 12.773 1.00 80.31 76 PRO A C 1
ATOM 600 O O . PRO A 1 76 ? -2.091 -8.831 13.179 1.00 80.31 76 PRO A O 1
ATOM 603 N N . ARG A 1 77 ? -0.793 -7.028 12.794 1.00 79.56 77 ARG A N 1
ATOM 604 C CA . ARG A 1 77 ? 0.479 -7.613 13.267 1.00 79.56 77 ARG A CA 1
ATOM 605 C C . ARG A 1 77 ? 0.889 -8.907 12.544 1.00 79.56 77 ARG A C 1
ATOM 607 O O . ARG A 1 77 ? 1.646 -9.689 13.107 1.00 79.56 77 ARG A O 1
ATOM 614 N N . SER A 1 78 ? 0.428 -9.108 11.307 1.00 86.75 78 SER A N 1
ATOM 615 C CA . SER A 1 78 ? 0.738 -10.293 10.494 1.00 86.75 78 SER A CA 1
ATOM 616 C C . SER A 1 78 ? 1.583 -9.936 9.259 1.00 86.75 78 SER A C 1
ATOM 618 O O . SER A 1 78 ? 1.097 -10.023 8.131 1.00 86.75 78 SER A O 1
ATOM 620 N N . PRO A 1 79 ? 2.850 -9.497 9.431 1.00 84.75 79 PRO A N 1
ATOM 621 C CA . PRO A 1 79 ? 3.704 -9.059 8.320 1.00 84.75 79 PRO A CA 1
ATOM 622 C C . PRO A 1 79 ? 3.946 -10.152 7.267 1.00 84.75 79 PRO A C 1
ATOM 624 O O . PRO A 1 79 ? 4.065 -9.850 6.082 1.00 84.75 79 PRO A O 1
ATOM 627 N N . TRP A 1 80 ? 3.914 -11.431 7.657 1.00 88.88 80 TRP A N 1
ATOM 628 C CA . TRP A 1 80 ? 4.081 -12.567 6.740 1.00 88.88 80 TRP A CA 1
ATOM 629 C C . TRP A 1 80 ? 3.011 -12.634 5.639 1.00 88.88 80 TRP A C 1
ATOM 631 O O . TRP A 1 80 ? 3.301 -13.112 4.547 1.00 88.88 80 TRP A O 1
ATOM 641 N N . GLN A 1 81 ? 1.809 -12.082 5.860 1.00 91.62 81 GLN A N 1
ATOM 642 C CA . GLN A 1 81 ? 0.774 -11.966 4.819 1.00 91.62 81 GLN A CA 1
ATOM 643 C C . GLN A 1 81 ? 1.104 -10.903 3.755 1.00 91.62 81 GLN A C 1
ATOM 645 O O . GLN A 1 81 ? 0.369 -10.733 2.788 1.00 91.62 81 GLN A O 1
ATOM 650 N N . ARG A 1 82 ? 2.213 -10.172 3.920 1.00 90.88 82 ARG A N 1
ATOM 651 C CA . ARG A 1 82 ? 2.702 -9.127 3.010 1.00 90.88 82 ARG A CA 1
ATOM 652 C C . ARG A 1 82 ? 4.111 -9.428 2.491 1.00 90.88 82 ARG A C 1
ATOM 654 O O . ARG A 1 82 ? 4.800 -8.508 2.048 1.00 90.88 82 ARG A O 1
ATOM 661 N N . GLY A 1 83 ? 4.540 -10.693 2.514 1.00 89.88 83 GLY A N 1
ATOM 662 C CA . GLY A 1 83 ? 5.909 -11.094 2.163 1.00 89.88 83 GLY A CA 1
ATOM 663 C C . GLY A 1 83 ? 6.385 -10.575 0.799 1.00 89.88 83 GLY A C 1
ATOM 664 O O . GLY A 1 83 ? 7.494 -10.048 0.691 1.00 89.88 83 GLY A O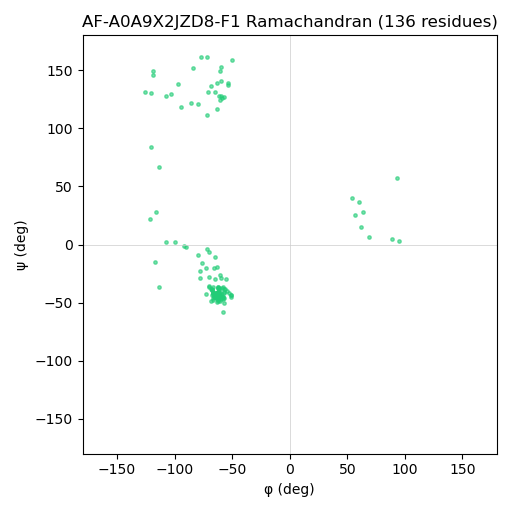 1
ATOM 665 N N . THR A 1 84 ? 5.530 -10.618 -0.228 1.00 87.56 84 THR A N 1
ATOM 666 C CA . THR A 1 84 ? 5.845 -10.080 -1.567 1.00 87.56 84 THR A CA 1
ATOM 667 C C . THR A 1 84 ? 6.121 -8.576 -1.539 1.00 87.56 84 THR A C 1
ATOM 669 O O . THR A 1 84 ? 7.088 -8.114 -2.150 1.00 87.56 84 THR A O 1
ATOM 672 N N . ASN A 1 85 ? 5.330 -7.808 -0.786 1.00 90.06 85 ASN A N 1
ATOM 673 C CA . ASN A 1 85 ? 5.505 -6.359 -0.657 1.00 90.06 85 ASN A CA 1
ATOM 674 C C . ASN A 1 85 ? 6.806 -6.030 0.078 1.00 90.06 85 ASN A C 1
ATOM 676 O O . ASN A 1 85 ? 7.539 -5.128 -0.321 1.00 90.06 85 ASN A O 1
ATOM 680 N N . GLU A 1 86 ? 7.123 -6.773 1.138 1.00 92.25 86 GLU A N 1
ATOM 681 C CA . GLU A 1 86 ? 8.369 -6.585 1.882 1.00 92.25 86 GLU A CA 1
ATOM 682 C C . GLU A 1 86 ? 9.599 -6.903 1.029 1.00 92.25 86 GLU A C 1
ATOM 684 O O . GLU A 1 86 ? 10.563 -6.133 1.034 1.00 92.25 86 GLU A O 1
ATOM 689 N N . ASN A 1 87 ? 9.558 -7.991 0.255 1.00 90.75 87 ASN A N 1
ATOM 690 C CA . ASN A 1 87 ? 10.624 -8.340 -0.678 1.00 90.75 87 ASN A CA 1
ATOM 691 C C . ASN A 1 87 ? 10.799 -7.266 -1.764 1.00 90.75 87 ASN A C 1
ATOM 693 O O . ASN A 1 87 ? 11.912 -6.797 -1.997 1.00 90.75 87 ASN A O 1
ATOM 697 N N . THR A 1 88 ? 9.702 -6.819 -2.377 1.00 90.62 88 THR A N 1
ATOM 698 C CA . THR A 1 88 ? 9.720 -5.776 -3.418 1.00 90.62 88 THR A CA 1
ATOM 699 C C . THR A 1 88 ? 10.287 -4.463 -2.880 1.00 90.62 88 THR A C 1
ATOM 701 O O . THR A 1 88 ? 11.198 -3.892 -3.476 1.00 90.62 88 THR A O 1
ATOM 704 N N . ASN A 1 89 ? 9.866 -4.039 -1.686 1.00 92.25 89 ASN A N 1
ATOM 705 C CA . ASN A 1 89 ? 10.400 -2.841 -1.038 1.00 92.25 89 ASN A CA 1
ATOM 706 C C . ASN A 1 89 ? 11.901 -2.947 -0.726 1.00 92.25 89 ASN A C 1
ATOM 708 O O . ASN A 1 89 ? 12.618 -1.955 -0.838 1.00 92.25 89 ASN A O 1
ATOM 712 N N . LYS A 1 90 ? 12.407 -4.129 -0.344 1.00 93.12 90 LYS A N 1
ATOM 713 C CA . LYS A 1 90 ? 13.856 -4.342 -0.158 1.00 93.12 90 LYS A CA 1
ATOM 714 C C . LYS A 1 90 ? 14.633 -4.152 -1.462 1.00 93.12 90 LYS A C 1
ATOM 716 O O . LYS A 1 90 ? 15.735 -3.618 -1.428 1.00 93.12 90 LYS A O 1
ATOM 721 N N . LEU A 1 91 ? 14.068 -4.571 -2.591 1.00 93.50 91 LEU A N 1
ATOM 722 C CA . LEU A 1 91 ? 14.696 -4.446 -3.907 1.00 93.50 91 LEU A CA 1
ATOM 723 C C . LEU A 1 91 ? 14.702 -3.000 -4.397 1.00 93.50 91 LEU A C 1
ATOM 725 O O . LEU A 1 91 ? 15.732 -2.534 -4.869 1.00 93.50 91 LEU A O 1
ATOM 729 N N . ILE A 1 92 ? 13.592 -2.278 -4.223 1.00 93.69 92 ILE A N 1
ATOM 730 C CA . ILE A 1 92 ? 13.509 -0.843 -4.540 1.00 93.69 92 ILE A CA 1
ATOM 731 C C . ILE A 1 92 ? 14.572 -0.063 -3.759 1.00 93.69 92 ILE A C 1
ATOM 733 O O . ILE A 1 92 ? 15.263 0.778 -4.327 1.00 93.69 92 ILE A O 1
ATOM 737 N N . ARG A 1 93 ? 14.782 -0.401 -2.480 1.00 95.25 93 ARG A N 1
ATOM 738 C CA . ARG A 1 93 ? 15.785 0.254 -1.623 1.00 95.25 93 ARG A CA 1
ATOM 739 C C . ARG A 1 93 ? 17.239 0.059 -2.052 1.00 95.25 93 ARG A C 1
ATOM 741 O O . ARG A 1 93 ? 18.099 0.746 -1.516 1.00 95.25 93 ARG A O 1
ATOM 748 N N . GLN A 1 94 ? 17.520 -0.841 -2.995 1.00 94.06 94 GLN A N 1
ATOM 749 C CA . GLN A 1 94 ? 18.850 -0.952 -3.609 1.00 94.06 94 GLN A CA 1
ATOM 750 C C . GLN A 1 94 ? 19.136 0.210 -4.571 1.00 94.06 94 GLN A C 1
ATOM 752 O O . GLN A 1 94 ? 20.297 0.483 -4.847 1.00 94.06 94 GLN A O 1
ATOM 757 N N . TYR A 1 95 ? 18.094 0.892 -5.054 1.00 92.81 95 TYR A N 1
ATOM 758 C CA . TYR A 1 95 ? 18.190 2.014 -5.990 1.00 92.81 95 TYR A CA 1
ATOM 759 C C . TYR A 1 95 ? 17.738 3.335 -5.369 1.00 92.81 95 TYR A C 1
ATOM 761 O O . TYR A 1 95 ? 18.331 4.373 -5.633 1.00 92.81 95 TYR A O 1
ATOM 769 N N . LEU A 1 96 ? 16.711 3.288 -4.517 1.00 94.19 96 LEU A N 1
ATOM 770 C CA . LEU A 1 96 ? 16.168 4.440 -3.801 1.00 94.19 96 LEU A CA 1
ATOM 771 C C . LEU A 1 96 ? 16.270 4.182 -2.292 1.00 94.19 96 LEU A C 1
ATOM 773 O O . LEU A 1 96 ? 15.319 3.669 -1.684 1.00 94.19 96 LEU A O 1
ATOM 777 N N . PRO A 1 97 ? 17.440 4.453 -1.679 1.00 94.56 97 PRO A N 1
ATOM 778 C CA . PRO A 1 97 ? 17.615 4.350 -0.241 1.00 94.56 97 PRO A CA 1
ATOM 779 C C . PRO A 1 97 ? 16.531 5.092 0.543 1.00 94.56 97 PRO A C 1
ATOM 781 O O . PRO A 1 97 ? 15.843 5.998 0.074 1.00 94.56 97 PRO A O 1
ATOM 784 N N . LYS A 1 98 ? 16.354 4.693 1.800 1.00 93.50 98 LYS A N 1
ATOM 785 C CA . LYS A 1 98 ? 15.367 5.350 2.655 1.00 93.50 98 LYS A CA 1
ATOM 786 C C . LYS A 1 98 ? 15.736 6.830 2.816 1.00 93.50 98 LYS A C 1
ATOM 788 O O . LYS A 1 98 ? 16.844 7.132 3.238 1.00 93.50 98 LYS A O 1
ATOM 793 N N . GLY A 1 99 ? 14.780 7.719 2.550 1.00 93.06 99 GLY A N 1
ATOM 794 C CA . GLY A 1 99 ? 14.983 9.166 2.653 1.00 93.06 99 GLY A CA 1
ATOM 795 C C . GLY A 1 99 ? 15.512 9.820 1.377 1.00 93.06 99 GLY A C 1
ATOM 796 O O . GLY A 1 99 ? 15.765 11.017 1.402 1.00 93.06 99 GLY A O 1
ATOM 797 N N . THR A 1 100 ? 15.657 9.074 0.276 1.00 93.88 100 THR A N 1
ATOM 798 C CA . THR A 1 100 ? 15.911 9.670 -1.038 1.00 93.88 100 THR A CA 1
ATOM 799 C C . THR A 1 100 ? 14.801 10.655 -1.393 1.00 93.88 100 THR A C 1
ATOM 801 O O . THR A 1 100 ? 13.619 10.304 -1.358 1.00 93.88 100 THR A O 1
ATOM 804 N N . ASP A 1 101 ? 15.197 11.876 -1.743 1.00 95.00 101 ASP A N 1
ATOM 805 C CA . ASP A 1 101 ? 14.296 12.877 -2.297 1.00 95.00 101 ASP A CA 1
ATOM 806 C C . ASP A 1 101 ? 13.915 12.480 -3.728 1.00 95.00 101 ASP A C 1
ATOM 808 O O . ASP A 1 101 ? 14.751 12.464 -4.632 1.00 95.00 101 ASP A O 1
ATOM 812 N N . LEU A 1 102 ? 12.647 12.110 -3.914 1.00 92.69 102 LEU A N 1
ATOM 813 C CA . LEU A 1 102 ? 12.119 11.678 -5.206 1.00 92.69 102 LEU A CA 1
ATOM 814 C C . LEU A 1 102 ? 11.881 12.847 -6.165 1.00 92.69 102 LEU A C 1
ATOM 816 O O . LEU A 1 102 ? 11.753 12.605 -7.358 1.00 92.69 102 LEU A O 1
ATOM 820 N N . SER A 1 103 ? 11.847 14.095 -5.680 1.00 94.88 103 SER A N 1
ATOM 821 C CA . SER A 1 103 ? 11.652 15.269 -6.543 1.00 94.88 103 SER A CA 1
ATOM 822 C C . SER A 1 103 ? 12.817 15.498 -7.512 1.00 94.88 103 SER A C 1
ATOM 824 O O . SER A 1 103 ? 12.650 16.138 -8.545 1.00 94.88 103 SER A O 1
ATOM 826 N N . LEU A 1 104 ? 13.983 14.927 -7.199 1.00 94.25 104 LEU A N 1
ATOM 827 C CA . LEU A 1 104 ? 15.186 14.973 -8.027 1.00 94.25 104 LEU A CA 1
ATOM 828 C C . LEU A 1 104 ? 15.162 13.969 -9.190 1.00 94.25 104 LEU A C 1
ATOM 830 O O . LEU A 1 104 ? 16.049 14.011 -10.038 1.00 94.25 104 LEU A O 1
ATOM 834 N N . TYR A 1 105 ? 14.185 13.059 -9.221 1.00 95.06 105 TYR A N 1
ATOM 835 C CA . TYR A 1 105 ? 14.051 12.037 -10.254 1.00 95.06 105 TYR A CA 1
ATOM 836 C C . TYR A 1 105 ? 12.953 12.436 -11.227 1.00 95.06 105 TYR A C 1
ATOM 838 O O . TYR A 1 105 ? 11.827 12.741 -10.831 1.00 95.06 105 TYR A O 1
ATOM 846 N N . SER A 1 106 ? 13.266 12.392 -12.518 1.00 96.81 106 SER A N 1
ATOM 847 C CA . SER A 1 106 ? 12.239 12.526 -13.542 1.00 96.81 106 SER A CA 1
ATOM 848 C C . SER A 1 106 ? 11.376 11.262 -13.598 1.00 96.81 106 SER A C 1
ATOM 850 O O . SER A 1 106 ? 11.787 10.180 -13.169 1.00 96.81 106 SER A O 1
ATOM 852 N N . GLN A 1 107 ? 10.186 11.369 -14.192 1.00 96.25 107 GLN A N 1
ATOM 853 C CA . GLN A 1 107 ? 9.358 10.191 -14.457 1.00 96.25 107 GLN A CA 1
ATOM 854 C C . GLN A 1 107 ? 10.122 9.145 -15.291 1.00 96.25 107 GLN A C 1
ATOM 856 O O . GLN A 1 107 ? 10.057 7.960 -14.985 1.00 96.25 107 GLN A O 1
ATOM 861 N N . ALA A 1 108 ? 10.931 9.585 -16.263 1.00 97.38 108 ALA A N 1
ATOM 862 C CA . ALA A 1 108 ? 11.748 8.698 -17.089 1.00 97.38 108 ALA A CA 1
ATOM 863 C C . ALA A 1 108 ? 12.795 7.916 -16.271 1.00 97.38 108 ALA A C 1
ATOM 865 O O . ALA A 1 108 ? 13.031 6.737 -16.542 1.00 97.38 108 ALA A O 1
ATOM 866 N N . ASP A 1 109 ? 13.388 8.531 -15.242 1.00 95.50 109 ASP A N 1
ATOM 867 C CA . ASP A 1 109 ? 14.324 7.842 -14.343 1.00 95.50 109 ASP A CA 1
ATOM 868 C C . ASP A 1 109 ? 13.619 6.750 -13.530 1.00 95.50 109 ASP A C 1
ATOM 870 O O . ASP A 1 109 ? 14.142 5.641 -13.362 1.00 95.50 109 ASP A O 1
ATOM 874 N N . LEU A 1 110 ? 12.412 7.050 -13.042 1.00 95.19 110 LEU A N 1
ATOM 875 C CA . LEU A 1 110 ? 11.593 6.109 -12.279 1.00 95.19 110 LEU A CA 1
ATOM 876 C C . LEU A 1 110 ? 11.087 4.958 -13.156 1.00 95.19 110 LEU A C 1
ATOM 878 O O . LEU A 1 110 ? 11.105 3.806 -12.717 1.00 95.19 110 LEU A O 1
ATOM 882 N N . ASP A 1 111 ? 10.718 5.237 -14.404 1.00 96.06 111 ASP A N 1
ATOM 883 C CA . ASP A 1 111 ? 10.298 4.224 -15.372 1.00 96.06 111 ASP A CA 1
ATOM 884 C C . ASP A 1 111 ? 11.468 3.305 -15.746 1.00 96.06 111 ASP A C 1
ATOM 886 O O . ASP A 1 111 ? 11.324 2.080 -15.753 1.00 96.06 111 ASP A O 1
ATOM 890 N N . ALA A 1 112 ? 12.664 3.863 -15.960 1.00 95.75 112 ALA A N 1
ATOM 891 C CA . ALA A 1 112 ? 13.873 3.078 -16.201 1.00 95.75 112 ALA A CA 1
ATOM 892 C C . ALA A 1 112 ? 14.224 2.185 -14.998 1.00 95.75 112 ALA A C 1
ATOM 894 O O . ALA A 1 112 ? 14.662 1.041 -15.159 1.00 95.75 112 ALA A O 1
ATOM 895 N N . LEU A 1 113 ? 14.016 2.675 -13.773 1.00 95.00 113 LEU A N 1
ATOM 896 C CA . LEU A 1 113 ? 14.165 1.871 -12.564 1.00 95.00 113 LEU A CA 1
ATOM 897 C C . LEU A 1 113 ? 13.119 0.746 -12.488 1.00 95.00 113 LEU A C 1
ATOM 899 O O . LEU A 1 113 ? 13.465 -0.395 -12.164 1.00 95.00 113 LEU A O 1
ATOM 903 N N . ALA A 1 114 ? 11.858 1.046 -12.798 1.00 94.94 114 ALA A N 1
ATOM 904 C CA . ALA A 1 114 ? 10.786 0.060 -12.832 1.00 94.94 114 ALA A CA 1
ATOM 905 C C . ALA A 1 114 ? 11.074 -1.039 -13.867 1.00 94.94 114 ALA A C 1
ATOM 907 O O . ALA A 1 114 ? 10.962 -2.222 -13.541 1.00 94.94 114 ALA A O 1
ATOM 908 N N . ALA A 1 115 ? 11.541 -0.670 -15.063 1.00 95.06 115 ALA A N 1
ATOM 909 C CA . ALA A 1 115 ? 11.966 -1.610 -16.099 1.00 95.06 115 ALA A CA 1
ATOM 910 C C . ALA A 1 115 ? 13.074 -2.543 -15.588 1.00 95.06 115 ALA A C 1
ATOM 912 O O . ALA A 1 115 ? 12.912 -3.761 -15.610 1.00 95.06 115 ALA A O 1
ATOM 913 N N . ARG A 1 116 ? 14.140 -1.999 -14.979 1.00 95.38 116 ARG A N 1
ATOM 914 C CA . ARG A 1 116 ? 15.214 -2.813 -14.372 1.00 95.38 116 ARG A CA 1
ATOM 915 C C . ARG A 1 116 ? 14.700 -3.781 -13.304 1.00 95.38 116 ARG A C 1
ATOM 917 O O . ARG A 1 116 ? 15.194 -4.903 -13.191 1.00 95.38 116 ARG A O 1
ATOM 924 N N . LEU A 1 117 ? 13.731 -3.365 -12.488 1.00 94.62 117 LEU A N 1
ATOM 925 C CA . LEU A 1 117 ? 13.123 -4.232 -11.475 1.00 94.62 117 LEU A CA 1
ATOM 926 C C . LEU A 1 117 ? 12.248 -5.334 -12.088 1.00 94.62 117 LEU A C 1
ATOM 928 O O . LEU A 1 117 ? 12.229 -6.449 -11.549 1.00 94.62 117 LEU A O 1
ATOM 932 N N . ASN A 1 118 ? 11.554 -5.029 -13.183 1.00 94.50 118 ASN A N 1
ATOM 933 C CA . ASN A 1 118 ? 10.690 -5.948 -13.923 1.00 94.50 118 ASN A CA 1
ATOM 934 C C . ASN A 1 118 ? 11.467 -6.911 -14.828 1.00 94.50 118 ASN A C 1
ATOM 936 O O . ASN A 1 118 ? 10.973 -8.008 -15.085 1.00 94.50 118 ASN A O 1
ATOM 940 N N . ASP A 1 119 ? 12.692 -6.557 -15.216 1.00 95.06 119 ASP A N 1
ATOM 941 C CA . ASP A 1 119 ? 13.630 -7.411 -15.954 1.00 95.06 119 ASP A CA 1
ATOM 942 C C . ASP A 1 119 ? 14.544 -8.233 -15.044 1.00 95.06 119 ASP A C 1
ATOM 944 O O . ASP A 1 119 ? 15.334 -9.052 -15.507 1.00 95.06 119 ASP A O 1
ATOM 948 N N . ARG A 1 120 ? 14.439 -8.068 -13.723 1.00 94.00 120 ARG A N 1
ATOM 949 C CA . ARG A 1 120 ? 15.255 -8.827 -12.776 1.00 94.00 120 ARG A CA 1
ATOM 950 C C . ARG A 1 120 ? 14.695 -10.244 -12.571 1.00 94.00 120 ARG A C 1
ATOM 952 O O . ARG A 1 120 ? 13.584 -10.367 -12.045 1.00 94.00 120 ARG A O 1
ATOM 959 N N . PRO A 1 121 ? 15.470 -11.311 -12.855 1.00 95.00 121 PRO A N 1
ATOM 960 C CA . PRO A 1 121 ? 15.083 -12.692 -12.568 1.00 95.00 121 PRO A CA 1
ATOM 961 C C . PRO A 1 121 ? 14.684 -12.914 -11.104 1.00 95.00 121 PRO A C 1
ATOM 963 O O . PRO A 1 121 ? 15.353 -12.429 -10.182 1.00 95.00 121 PRO A O 1
ATOM 966 N N . ARG A 1 122 ? 13.604 -13.671 -10.867 1.00 93.38 122 ARG A N 1
ATOM 967 C CA . ARG A 1 122 ? 13.119 -14.003 -9.516 1.00 93.38 122 ARG A CA 1
ATOM 968 C C . ARG A 1 122 ? 13.110 -15.509 -9.301 1.00 93.38 122 ARG A C 1
ATOM 970 O O . ARG A 1 122 ? 12.510 -16.245 -10.074 1.00 93.38 122 ARG A O 1
ATOM 977 N N . LYS A 1 123 ? 13.682 -15.966 -8.183 1.00 91.06 123 LYS A N 1
ATOM 978 C CA . LYS A 1 123 ? 13.656 -17.389 -7.804 1.00 91.06 123 LYS A CA 1
ATOM 979 C C . LYS A 1 123 ? 12.227 -17.937 -7.674 1.00 91.06 123 LYS A C 1
ATOM 981 O O . LYS A 1 123 ? 11.983 -19.066 -8.063 1.00 91.06 123 LYS A O 1
ATOM 986 N N . CYS A 1 124 ? 11.282 -17.135 -7.175 1.00 88.88 124 CYS A N 1
ATOM 987 C CA . CYS A 1 124 ? 9.870 -17.528 -7.067 1.00 88.88 124 CYS A CA 1
ATOM 988 C C . CYS A 1 124 ? 9.133 -17.632 -8.414 1.00 88.88 124 CYS A C 1
ATOM 990 O O . CYS A 1 124 ? 7.983 -18.051 -8.427 1.00 88.88 124 CYS A O 1
ATOM 992 N N . LEU A 1 125 ? 9.767 -17.234 -9.521 1.00 90.19 125 LEU A N 1
ATOM 993 C CA . LEU A 1 125 ? 9.227 -17.299 -10.881 1.00 90.19 125 LEU A CA 1
ATOM 994 C C . LEU A 1 125 ? 10.058 -18.249 -11.761 1.00 90.19 125 LEU A C 1
ATOM 996 O O . LEU A 1 125 ? 10.183 -18.010 -12.959 1.00 90.19 125 LEU A O 1
ATOM 1000 N N . ASP A 1 126 ? 10.696 -19.261 -11.168 1.00 93.75 126 ASP A N 1
ATOM 1001 C CA . ASP A 1 126 ? 11.613 -20.182 -11.859 1.00 93.75 126 ASP A CA 1
ATOM 1002 C C . ASP A 1 126 ? 12.735 -1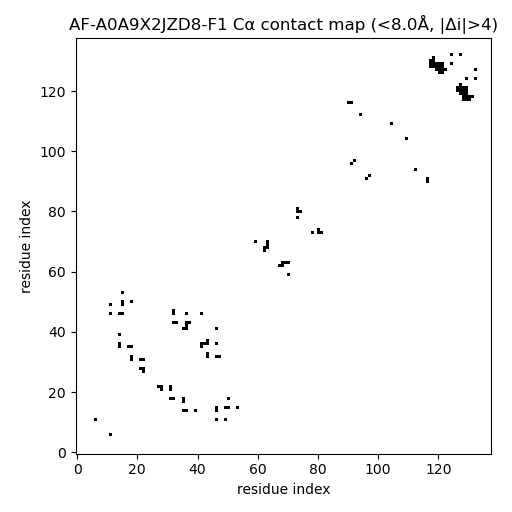9.449 -12.607 1.00 93.75 126 ASP A C 1
ATOM 1004 O O . ASP A 1 126 ? 13.085 -19.775 -13.739 1.00 93.75 126 ASP A O 1
ATOM 1008 N N . TYR A 1 127 ? 13.270 -18.398 -11.978 1.00 94.38 127 TYR A N 1
ATOM 1009 C CA . TYR A 1 127 ? 14.291 -17.511 -12.544 1.00 94.38 127 TYR A CA 1
ATOM 1010 C C . TYR A 1 127 ? 13.862 -16.752 -13.811 1.00 94.38 127 TYR A C 1
ATOM 1012 O O . TYR A 1 127 ? 14.696 -16.126 -14.460 1.00 94.38 127 TYR A O 1
ATOM 1020 N N . ARG A 1 128 ? 12.563 -16.701 -14.121 1.00 94.25 128 ARG A N 1
ATOM 1021 C CA . ARG A 1 128 ? 12.015 -15.757 -15.104 1.00 94.25 128 ARG A CA 1
ATOM 1022 C C . ARG A 1 128 ? 11.902 -14.353 -14.515 1.00 94.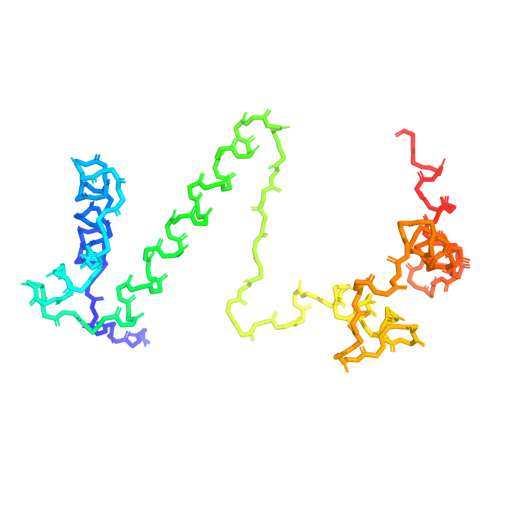25 128 ARG A C 1
ATOM 1024 O O . ARG A 1 128 ? 11.905 -14.158 -13.291 1.00 94.25 128 ARG A O 1
ATOM 1031 N N . THR A 1 129 ? 11.796 -13.363 -15.392 1.00 95.12 129 THR A N 1
ATOM 1032 C CA . THR A 1 129 ? 11.543 -11.974 -15.000 1.00 95.12 129 THR A CA 1
ATOM 1033 C C . THR A 1 129 ? 10.039 -11.739 -14.799 1.00 95.12 129 THR A C 1
ATOM 1035 O O . THR A 1 129 ? 9.215 -12.424 -15.417 1.00 95.12 129 THR A O 1
ATOM 1038 N N . PRO A 1 130 ? 9.637 -10.791 -13.934 1.00 93.25 130 PRO A N 1
ATOM 1039 C CA . PRO A 1 130 ? 8.245 -10.362 -13.841 1.00 93.25 130 PRO A CA 1
ATOM 1040 C C . PRO A 1 130 ? 7.643 -9.991 -15.201 1.00 93.25 130 PRO A C 1
ATOM 1042 O O . PRO A 1 130 ? 6.543 -10.446 -15.508 1.00 93.25 130 PRO A O 1
ATOM 1045 N N . ALA A 1 131 ? 8.384 -9.259 -16.042 1.00 94.31 131 ALA A N 1
ATOM 1046 C CA . ALA A 1 131 ? 7.928 -8.872 -17.377 1.00 94.31 131 ALA A CA 1
ATOM 1047 C C . ALA A 1 131 ? 7.603 -10.095 -18.254 1.00 94.31 131 ALA A C 1
ATOM 1049 O O . ALA A 1 131 ? 6.535 -10.162 -18.860 1.00 94.31 131 ALA A O 1
ATOM 1050 N N . GLN A 1 132 ? 8.471 -11.115 -18.242 1.00 93.94 132 GLN A N 1
ATOM 1051 C CA . GLN A 1 132 ? 8.234 -12.374 -18.954 1.00 93.94 132 GLN A CA 1
ATOM 1052 C C . GLN A 1 132 ? 6.991 -13.103 -18.438 1.00 93.94 132 GLN A C 1
ATOM 1054 O O . GLN A 1 132 ? 6.238 -13.663 -19.224 1.00 93.94 132 GLN A O 1
ATOM 1059 N N . ARG A 1 133 ? 6.761 -13.130 -17.120 1.00 91.94 133 ARG A N 1
ATOM 1060 C CA . ARG A 1 133 ? 5.595 -13.820 -16.546 1.00 91.94 133 ARG A CA 1
ATOM 1061 C C . ARG A 1 133 ? 4.278 -13.140 -16.902 1.00 91.94 133 ARG A C 1
ATOM 1063 O O . ARG A 1 133 ? 3.316 -13.848 -17.180 1.00 91.94 133 ARG A O 1
ATOM 1070 N N . VAL A 1 134 ? 4.245 -11.809 -16.909 1.00 89.12 134 VAL A N 1
ATOM 1071 C CA . VAL A 1 134 ? 3.049 -11.047 -17.294 1.00 89.12 134 VAL A CA 1
ATOM 1072 C C . VAL A 1 134 ? 2.744 -11.242 -18.778 1.00 89.12 134 VAL A C 1
ATOM 1074 O O . VAL A 1 134 ? 1.617 -11.579 -19.109 1.00 89.12 134 VAL A O 1
ATOM 1077 N N . ALA A 1 135 ? 3.749 -11.148 -19.654 1.00 85.44 135 ALA A N 1
ATOM 1078 C CA . ALA A 1 135 ? 3.569 -11.333 -21.099 1.00 85.44 135 ALA A CA 1
ATOM 1079 C C . ALA A 1 135 ? 3.093 -12.744 -21.509 1.00 85.44 135 ALA A C 1
ATOM 1081 O O . ALA A 1 135 ? 2.595 -12.929 -22.613 1.00 85.44 135 ALA A O 1
ATOM 1082 N N . LEU A 1 136 ? 3.264 -13.744 -20.638 1.00 73.75 136 LEU A N 1
ATOM 1083 C CA . LEU A 1 136 ? 2.830 -15.129 -20.860 1.00 73.75 136 LEU A CA 1
ATOM 1084 C C . LEU A 1 136 ? 1.418 -15.423 -20.328 1.00 73.75 136 LEU A C 1
ATOM 1086 O O . LEU A 1 136 ? 0.962 -16.560 -20.436 1.00 73.75 136 LEU A O 1
ATOM 1090 N N . THR A 1 137 ? 0.758 -14.444 -19.708 1.00 63.25 137 THR A N 1
ATOM 1091 C CA . THR A 1 137 ? -0.621 -14.589 -19.227 1.00 63.25 137 THR A CA 1
ATOM 1092 C C . THR A 1 137 ? -1.552 -14.055 -20.326 1.00 63.25 137 THR A C 1
ATOM 1094 O O . THR A 1 137 ? -1.368 -12.898 -20.703 1.00 63.25 137 THR A O 1
ATOM 1097 N N . PRO A 1 138 ? -2.450 -14.882 -20.898 1.00 50.78 138 PRO A N 1
ATOM 1098 C CA . PRO A 1 138 ? -3.343 -14.479 -21.988 1.00 50.78 138 PRO A CA 1
ATOM 1099 C C . PRO A 1 138 ? -4.384 -13.441 -21.559 1.00 50.78 138 PRO A C 1
ATOM 1101 O O . PRO A 1 138 ? -4.726 -13.405 -20.353 1.00 50.78 138 PRO A O 1
#

Organism: NCBI:txid1188745

pLDDT: mean 87.34, std 9.86, range [43.22, 97.38]

Radius of gyration: 21.7 Å; Cα contacts (8 Å, |Δi|>4): 70; chains: 1; bounding box: 42×41×50 Å

Sequence (138 aa):
MPAPRKYPQELRERAVRMVFEIREQSGHAPGAIARVAQQLGIHREALRSWVRQAEVDAGHRLLTEATGVDVFFAAPRSPWQRGTNENTNKLIRQYLPKGTDLSLYSQADLDALAARLNDRPRKCLDYRTPAQRVALTP

Mean predicted aligned error: 9.9 Å

InterPro domains:
  IPR001584 Integrase, catalytic core [PS50994] (1-138)
  IPR002514 Transposase IS3/IS911family [PF01527] (3-55)
  IPR009057 Homedomain-like superfamily [SSF46689] (4-62)
  IPR012337 Ribonuclease H-like superfamily [SSF53098] (61-134)
  IPR036388 Winged helix-like DNA-binding domain superfamily [G3DSA:1.10.10.10] (1-59)
  IPR036397 Ribonuclease H superfamily [G3DSA:3.30.420.10] (60-136)
  IPR051917 Transposase/Integrase Enzymes [PTHR10948] (13-133)
  IPR053392 Transposase IS30-like [NF033563] (58-123)

Solvent-accessible surface area (backbone atoms only — not comparable to full-atom values): 8339 Å² total; per-residue (Å²): 131,83,77,85,66,97,64,58,68,69,59,52,54,51,54,40,49,53,35,53,54,48,30,66,78,53,78,65,49,86,55,41,58,55,53,52,18,63,76,70,74,43,60,53,69,58,55,50,53,52,41,53,49,51,54,49,56,50,52,51,50,54,49,24,74,76,67,72,50,88,84,84,78,66,59,88,96,40,66,77,73,41,48,69,59,56,54,51,53,57,57,48,39,77,78,52,46,92,85,62,70,63,87,82,50,54,71,68,56,52,50,54,50,49,48,55,60,32,65,40,62,31,78,94,53,81,54,37,22,56,52,59,56,56,74,70,54,131